Protein AF-A0A0M3JYU6-F1 (afdb_monomer_lite)

Secondary structure (DSSP, 8-state):
--GGGPPPHHHHHHHHHHHHHHHHHHHHTS-TT-HHHHHHHHHHHHHHHHHHHHHHHHHHHHHHHTT----HHHHHHHHHHHHHHHHHHHHHHHHHHHHHHHHH-HHHHHHHS-HHHHHHHHHHHHHHHHHHHHHHHHHHHTT-S-TTTTTHHHHHHHHHHHHHHHHHHHHHS--

pLDDT: mean 80.44, std 12.24, range [30.19, 94.94]

Foldseek 3Di:
DDPPPQDDPVVLVVLLVVLVVLVCCLPPPDDPLDLVSVLSCQQSVLVNQLSVLSVVVVVQVVVVVVVDDDPPSVLSNQLSVQLNLLSVLLSVLVVVLLVVCCVQPVVVSCVQVHSVNSVVVSVVSNVLSNVLSVVLSVVVVVPPPDPPVSCVSSVCSSVVSNVVSVVCCVPVRVD

Organism: Anisakis simplex (NCBI:txid6269)

Sequence (175 aa):
MNAENVIPASLLIPMLLSGSYVLYLSFFKISINDIINLYTINVFVPMQLFTLSLIGSEIELYLGFYGIKSIIHRHFTSFFGAVSSISFRVLSDALLLSIYVAYKHPLSYARYFSARRWKWYFATLHVIAILCGVCHVIVMNTGGAISWIEPLPSFFVTFTVTAIITALVSTRFVA

Structure (mmCIF, N/CA/C/O backbone):
data_AF-A0A0M3JYU6-F1
#
_entry.id   AF-A0A0M3JYU6-F1
#
loop_
_atom_site.group_PDB
_atom_site.id
_atom_site.type_symbol
_atom_site.label_atom_id
_atom_site.label_alt_id
_atom_site.label_comp_id
_atom_site.label_asym_id
_atom_site.label_entity_id
_atom_site.label_seq_id
_atom_site.pdbx_PDB_ins_code
_atom_site.Cartn_x
_atom_site.Cartn_y
_atom_site.Cartn_z
_atom_site.occupancy
_atom_site.B_iso_or_equiv
_atom_site.auth_seq_id
_atom_site.auth_comp_id
_atom_site.auth_asym_id
_atom_site.auth_atom_id
_atom_site.pdbx_PDB_model_num
ATOM 1 N N . MET A 1 1 ? 4.584 2.374 -28.655 1.00 43.38 1 MET A N 1
ATOM 2 C CA . MET A 1 1 ? 4.389 2.424 -27.191 1.00 43.38 1 MET A CA 1
ATOM 3 C C . MET A 1 1 ? 3.661 3.734 -26.939 1.00 43.38 1 MET A C 1
ATOM 5 O O . MET A 1 1 ? 4.262 4.775 -27.157 1.00 43.38 1 MET A O 1
ATOM 9 N N . ASN A 1 2 ? 2.346 3.699 -26.703 1.00 30.19 2 ASN A N 1
ATOM 10 C CA . ASN A 1 2 ? 1.542 4.924 -26.612 1.00 30.19 2 ASN A CA 1
ATOM 11 C C . ASN A 1 2 ? 1.929 5.685 -25.340 1.00 30.19 2 ASN A C 1
ATOM 13 O O . ASN A 1 2 ? 1.906 5.117 -24.251 1.00 30.19 2 ASN A O 1
ATOM 17 N N . ALA A 1 3 ? 2.297 6.954 -25.500 1.00 40.97 3 ALA A N 1
ATOM 18 C CA . ALA A 1 3 ? 2.818 7.841 -24.461 1.00 40.97 3 ALA A CA 1
ATOM 19 C C . ALA A 1 3 ? 1.757 8.324 -23.443 1.00 40.97 3 ALA A C 1
ATOM 21 O O . ALA A 1 3 ? 2.017 9.239 -22.672 1.00 40.97 3 ALA A O 1
ATOM 22 N N . GLU A 1 4 ? 0.557 7.739 -23.435 1.00 39.59 4 GLU A N 1
ATOM 23 C CA . GLU A 1 4 ? -0.617 8.323 -22.767 1.00 39.59 4 GLU A CA 1
ATOM 24 C C . GLU A 1 4 ? -0.812 7.905 -21.300 1.00 39.59 4 GLU A C 1
ATOM 26 O O . GLU A 1 4 ? -1.644 8.491 -20.621 1.00 39.59 4 GLU A O 1
ATOM 31 N N . ASN A 1 5 ? -0.032 6.954 -20.771 1.00 49.88 5 ASN A N 1
ATOM 32 C CA . ASN A 1 5 ? -0.212 6.445 -19.399 1.00 49.88 5 ASN A CA 1
ATOM 33 C C . ASN A 1 5 ? 1.019 6.623 -18.497 1.00 49.88 5 ASN A C 1
ATOM 35 O O . ASN A 1 5 ? 1.200 5.876 -17.535 1.00 49.88 5 ASN A O 1
ATOM 39 N N . VAL A 1 6 ? 1.885 7.587 -18.806 1.00 57.41 6 VAL A N 1
ATOM 40 C CA . VAL A 1 6 ? 3.048 7.895 -17.969 1.00 57.41 6 VAL A CA 1
ATOM 41 C C . VAL A 1 6 ? 2.665 8.995 -16.985 1.00 57.41 6 VAL A C 1
ATOM 43 O O . VAL A 1 6 ? 2.312 10.101 -17.390 1.00 57.41 6 VAL A O 1
ATOM 46 N N . ILE A 1 7 ? 2.712 8.694 -15.683 1.00 64.00 7 ILE A N 1
ATOM 47 C CA . ILE A 1 7 ? 2.581 9.720 -14.642 1.00 64.00 7 ILE A CA 1
ATOM 48 C C . ILE A 1 7 ? 3.716 10.723 -14.873 1.00 64.00 7 ILE A C 1
ATOM 50 O O . ILE A 1 7 ? 4.879 10.319 -14.827 1.00 64.00 7 ILE A O 1
ATOM 54 N N . PRO A 1 8 ? 3.425 12.010 -15.125 1.00 70.31 8 PRO A N 1
ATOM 55 C CA . PRO A 1 8 ? 4.467 12.963 -15.466 1.00 70.31 8 PRO A CA 1
ATOM 56 C C . PRO A 1 8 ? 5.482 13.064 -14.325 1.00 70.31 8 PRO A C 1
ATOM 58 O O . PRO A 1 8 ? 5.111 13.143 -13.152 1.00 70.31 8 PRO A O 1
ATOM 61 N N . ALA A 1 9 ? 6.773 13.097 -14.668 1.00 70.25 9 ALA A N 1
ATOM 62 C CA . ALA A 1 9 ? 7.869 13.167 -13.697 1.00 70.25 9 ALA A CA 1
ATOM 63 C C . ALA A 1 9 ? 7.734 14.349 -12.714 1.00 70.25 9 ALA A C 1
ATOM 65 O O . ALA A 1 9 ? 8.171 14.267 -11.565 1.00 70.25 9 ALA A O 1
ATOM 66 N N . SER A 1 10 ? 7.052 15.420 -13.137 1.00 78.94 10 SER A N 1
ATOM 67 C CA . SER A 1 10 ? 6.700 16.571 -12.300 1.00 78.94 10 SER A CA 1
ATOM 68 C C . SER A 1 10 ? 5.795 16.226 -11.110 1.00 78.94 10 SER A C 1
ATOM 70 O O . SER A 1 10 ? 5.811 16.958 -10.125 1.00 78.94 10 SER A O 1
ATOM 72 N N . LEU A 1 11 ? 5.042 15.122 -11.161 1.00 83.81 11 LEU A N 1
ATOM 73 C CA . LEU A 1 11 ? 4.221 14.613 -10.056 1.00 83.81 11 LEU A CA 1
ATOM 74 C C . LEU A 1 11 ? 4.967 13.600 -9.178 1.00 83.81 11 LEU A C 1
ATOM 76 O O . LEU A 1 11 ? 4.701 13.527 -7.979 1.00 83.81 11 LEU A O 1
ATOM 80 N N . LEU A 1 12 ? 5.939 12.865 -9.730 1.00 84.88 12 LEU A N 1
ATOM 81 C CA . LEU A 1 12 ? 6.687 11.842 -8.988 1.00 84.88 12 LEU A CA 1
ATOM 82 C C . LEU A 1 12 ? 7.550 12.443 -7.870 1.00 84.88 12 LEU A C 1
ATOM 84 O O . LEU A 1 12 ? 7.605 11.893 -6.771 1.00 84.88 12 LEU A O 1
ATOM 88 N N . ILE A 1 13 ? 8.188 13.594 -8.114 1.00 87.25 13 ILE A N 1
ATOM 89 C CA . ILE A 1 13 ? 9.042 14.261 -7.116 1.00 87.25 13 ILE A CA 1
ATOM 90 C C . ILE A 1 13 ? 8.216 14.766 -5.913 1.00 87.25 13 ILE A C 1
ATOM 92 O O . ILE A 1 13 ? 8.563 14.424 -4.780 1.00 87.25 13 ILE A O 1
ATOM 96 N N . PRO A 1 14 ? 7.103 15.510 -6.093 1.00 89.38 14 PRO A N 1
ATOM 97 C CA . PRO A 1 14 ? 6.215 15.866 -4.984 1.00 89.38 14 PRO A CA 1
ATOM 98 C C . PRO A 1 14 ? 5.651 14.656 -4.228 1.00 89.38 14 PRO A C 1
ATOM 100 O O . PRO A 1 14 ? 5.567 14.693 -2.998 1.00 89.38 14 PRO A O 1
ATOM 103 N N . MET A 1 15 ? 5.294 13.570 -4.925 1.00 88.25 15 MET A N 1
ATOM 104 C CA . MET A 1 15 ? 4.843 12.326 -4.285 1.00 88.25 15 MET A CA 1
ATOM 105 C C . MET A 1 15 ? 5.945 11.708 -3.417 1.00 88.25 15 MET A C 1
ATOM 107 O O . MET A 1 15 ? 5.696 11.343 -2.267 1.00 88.25 15 MET A O 1
ATOM 111 N N . LEU A 1 16 ? 7.182 11.665 -3.921 1.00 91.69 16 LEU A N 1
ATOM 112 C CA . LEU A 1 16 ? 8.331 11.169 -3.168 1.00 91.69 16 LEU A CA 1
ATOM 113 C C . LEU A 1 16 ? 8.609 12.033 -1.930 1.00 91.69 16 LEU A C 1
ATOM 115 O O . LEU A 1 16 ? 8.809 11.496 -0.843 1.00 91.69 16 LEU A O 1
ATOM 119 N N . LEU A 1 17 ? 8.592 13.359 -2.055 1.00 93.06 17 LEU A N 1
ATOM 120 C CA . LEU A 1 17 ? 8.854 14.261 -0.929 1.00 93.06 17 LEU A CA 1
ATOM 121 C C . LEU A 1 17 ? 7.759 14.172 0.139 1.00 93.06 17 LEU A C 1
ATOM 123 O O . LEU A 1 17 ? 8.062 13.989 1.318 1.00 93.06 17 LEU A O 1
ATOM 127 N N . SER A 1 18 ? 6.491 14.242 -0.270 1.00 93.50 18 SER A N 1
ATOM 128 C CA . SER A 1 18 ? 5.352 14.172 0.652 1.00 93.50 18 SER A CA 1
ATOM 129 C C . SER A 1 18 ? 5.283 12.827 1.373 1.00 93.50 18 SER A C 1
ATOM 131 O O . SER A 1 18 ? 5.195 12.796 2.600 1.00 93.50 18 SER A O 1
ATOM 133 N N . GLY A 1 19 ? 5.418 11.709 0.654 1.00 92.06 19 GLY A N 1
ATOM 134 C CA . GLY A 1 19 ? 5.429 10.389 1.279 1.00 92.06 19 GLY A CA 1
ATOM 135 C C . GLY A 1 19 ? 6.626 10.188 2.215 1.00 92.06 19 GLY A C 1
ATOM 136 O O . GLY A 1 19 ? 6.482 9.573 3.267 1.00 92.06 19 GLY A O 1
ATOM 137 N N . SER A 1 20 ? 7.799 10.744 1.887 1.00 94.31 20 SER A N 1
ATOM 138 C CA . SER A 1 20 ? 8.993 10.644 2.739 1.00 94.31 20 SER A CA 1
ATOM 139 C C . SER A 1 20 ? 8.826 11.453 4.017 1.00 94.31 20 SER A C 1
ATOM 141 O O . SER A 1 20 ? 9.219 11.000 5.089 1.00 94.31 20 SER A O 1
ATOM 143 N N . TYR A 1 21 ? 8.188 12.620 3.923 1.00 94.69 21 TYR A N 1
ATOM 144 C CA . TYR A 1 21 ? 7.845 13.428 5.085 1.00 94.69 21 TYR A CA 1
ATOM 145 C C . TYR A 1 21 ? 6.848 12.713 6.008 1.00 94.69 21 TYR A C 1
ATOM 147 O O . TYR A 1 21 ? 7.063 12.667 7.218 1.00 94.69 21 TYR A O 1
ATOM 155 N N . VAL A 1 22 ? 5.808 12.082 5.451 1.00 94.50 22 VAL A N 1
ATOM 156 C CA . VAL A 1 22 ? 4.855 11.271 6.232 1.00 94.50 22 VAL A CA 1
ATOM 157 C C . VAL A 1 22 ? 5.570 10.118 6.936 1.00 94.50 22 VAL A C 1
ATOM 159 O O . VAL A 1 22 ? 5.411 9.950 8.143 1.00 94.50 22 VAL A O 1
ATOM 162 N N . LEU A 1 23 ? 6.416 9.367 6.225 1.00 94.44 23 LEU A N 1
ATOM 163 C CA . LEU A 1 23 ? 7.194 8.279 6.826 1.00 94.44 23 LEU A CA 1
ATOM 164 C C . LEU A 1 23 ? 8.155 8.783 7.907 1.00 94.44 23 LEU A C 1
ATOM 166 O O . LEU A 1 23 ? 8.283 8.144 8.950 1.00 94.44 23 LEU A O 1
ATOM 170 N N . TYR A 1 24 ? 8.787 9.941 7.707 1.00 94.94 24 TYR A N 1
ATOM 171 C CA . TYR A 1 24 ? 9.621 10.575 8.726 1.00 94.94 24 TYR A CA 1
ATOM 172 C C . TYR A 1 24 ? 8.823 10.860 10.007 1.00 94.94 24 TYR A C 1
ATOM 174 O O . TYR A 1 24 ? 9.250 10.480 11.099 1.00 94.94 24 TYR A O 1
ATOM 182 N N . LEU A 1 25 ? 7.639 11.469 9.895 1.00 93.94 25 LEU A N 1
ATOM 183 C CA . LEU A 1 25 ? 6.776 11.701 11.056 1.00 93.94 25 LEU A CA 1
ATOM 184 C C . LEU A 1 25 ? 6.379 10.379 11.726 1.00 93.94 25 LEU A C 1
ATOM 186 O O . LEU A 1 25 ? 6.486 10.243 12.945 1.00 93.94 25 LEU A O 1
ATOM 190 N N . SER A 1 26 ? 5.990 9.386 10.933 1.00 92.50 26 SER A N 1
ATOM 191 C CA . SER A 1 26 ? 5.558 8.083 11.429 1.00 92.50 26 SER A CA 1
ATOM 192 C C . SER A 1 26 ? 6.644 7.307 12.174 1.00 92.50 26 SER A C 1
ATOM 194 O O . SER A 1 26 ? 6.362 6.717 13.216 1.00 92.50 26 SER A O 1
ATOM 196 N N . PHE A 1 27 ? 7.884 7.307 11.683 1.00 91.06 27 PHE A N 1
ATOM 197 C CA . PHE A 1 27 ? 8.977 6.568 12.321 1.00 91.06 27 PHE A CA 1
ATOM 198 C C . PHE A 1 27 ? 9.622 7.318 13.490 1.00 91.06 27 PHE A C 1
ATOM 200 O O . PHE A 1 27 ? 10.054 6.676 14.446 1.00 91.06 27 PHE A O 1
ATOM 207 N N . PHE A 1 28 ? 9.705 8.651 13.428 1.00 91.25 28 PHE A N 1
ATOM 208 C CA . PHE A 1 28 ? 10.503 9.432 14.384 1.00 91.25 28 PHE A CA 1
ATOM 209 C C . PHE A 1 28 ? 9.687 10.281 15.359 1.00 91.25 28 PHE A C 1
ATOM 211 O O . PHE A 1 28 ? 10.218 10.682 16.394 1.00 91.25 28 PHE A O 1
ATOM 218 N N . LYS A 1 29 ? 8.429 10.608 15.043 1.00 90.69 29 LYS A N 1
ATOM 219 C CA . LYS A 1 29 ? 7.603 11.507 15.869 1.00 90.69 29 LYS A CA 1
ATOM 220 C C . LYS A 1 29 ? 6.419 10.813 16.527 1.00 90.69 29 LYS A C 1
ATOM 222 O O . LYS A 1 29 ? 5.993 11.255 17.589 1.00 90.69 29 LYS A O 1
ATOM 227 N N . ILE A 1 30 ? 5.899 9.745 15.929 1.00 89.44 30 ILE A N 1
ATOM 228 C CA . ILE A 1 30 ? 4.704 9.048 16.410 1.00 89.44 30 ILE A CA 1
ATOM 229 C C . ILE A 1 30 ? 5.095 7.689 17.001 1.00 89.44 30 ILE A C 1
ATOM 231 O O . ILE A 1 30 ? 6.015 7.022 16.533 1.00 89.44 30 ILE A O 1
ATOM 235 N N . SER A 1 31 ? 4.387 7.258 18.047 1.00 87.69 31 SER A N 1
ATOM 236 C CA . SER A 1 31 ? 4.598 5.938 18.645 1.00 87.69 31 SER A CA 1
ATOM 237 C C . SER A 1 31 ? 4.338 4.825 17.626 1.00 87.69 31 SER A C 1
ATOM 239 O O . SER A 1 31 ? 3.265 4.748 17.030 1.00 87.69 31 SER A O 1
ATOM 241 N N . ILE A 1 32 ? 5.292 3.908 17.464 1.00 81.75 32 ILE A N 1
ATOM 242 C CA . ILE A 1 32 ? 5.164 2.723 16.592 1.00 81.75 32 ILE A CA 1
ATOM 243 C C . ILE A 1 32 ? 4.067 1.760 17.082 1.00 81.75 32 ILE A C 1
ATOM 245 O O . ILE A 1 32 ? 3.611 0.897 16.339 1.00 81.75 32 ILE A O 1
ATOM 249 N N . ASN A 1 33 ? 3.618 1.888 18.332 1.00 81.62 33 ASN A N 1
ATOM 250 C CA . ASN A 1 33 ? 2.533 1.059 18.857 1.00 81.62 33 ASN A CA 1
ATOM 251 C C . ASN A 1 33 ? 1.134 1.621 18.563 1.00 81.62 33 ASN A C 1
ATOM 253 O O . ASN A 1 33 ? 0.153 0.933 18.845 1.00 81.62 33 ASN A O 1
ATOM 257 N N . ASP A 1 34 ? 1.032 2.829 18.003 1.00 85.88 34 ASP A N 1
ATOM 258 C CA . ASP A 1 34 ? -0.243 3.387 17.557 1.00 85.88 34 ASP A CA 1
ATOM 259 C C . ASP A 1 34 ? -0.715 2.683 16.272 1.00 85.88 34 ASP A C 1
ATOM 261 O O . ASP A 1 34 ? 0.037 2.536 15.306 1.00 85.88 34 ASP A O 1
ATOM 265 N N . ILE A 1 35 ? -1.972 2.236 16.261 1.00 83.94 35 ILE A N 1
ATOM 266 C CA . ILE A 1 35 ? -2.592 1.516 15.142 1.00 83.94 35 ILE A CA 1
ATOM 267 C C . ILE A 1 35 ? -2.662 2.409 13.902 1.00 83.94 35 ILE A C 1
ATOM 269 O O . ILE A 1 35 ? -2.389 1.930 12.802 1.00 83.94 35 ILE A O 1
ATOM 273 N N . ILE A 1 36 ? -2.974 3.699 14.066 1.00 86.88 36 ILE A N 1
ATOM 274 C CA . ILE A 1 36 ? -3.046 4.652 12.946 1.00 86.88 36 ILE A CA 1
ATOM 275 C C . ILE A 1 36 ? -1.647 4.850 12.358 1.00 86.88 36 ILE A C 1
ATOM 277 O O . ILE A 1 36 ? -1.470 4.884 11.139 1.00 86.88 36 ILE A O 1
ATOM 281 N N . ASN A 1 37 ? -0.625 4.913 13.210 1.00 90.12 37 ASN A N 1
ATOM 282 C CA . ASN A 1 37 ? 0.749 5.032 12.748 1.00 90.12 37 ASN A CA 1
ATOM 283 C C . ASN A 1 37 ? 1.220 3.772 12.008 1.00 90.12 37 ASN A C 1
ATOM 285 O O . ASN A 1 37 ? 1.773 3.864 10.914 1.00 90.12 37 ASN A O 1
ATOM 289 N N . LEU A 1 38 ? 0.931 2.587 12.555 1.00 88.06 38 LEU A N 1
ATOM 290 C CA . LEU A 1 38 ? 1.206 1.318 11.879 1.00 88.06 38 LEU A CA 1
ATOM 291 C C . LEU A 1 38 ? 0.491 1.248 10.530 1.00 88.06 38 LEU A C 1
ATOM 293 O O . LEU A 1 38 ? 1.116 0.899 9.534 1.00 88.06 38 LEU A O 1
ATOM 297 N N . TYR A 1 39 ? -0.785 1.620 10.466 1.00 89.75 39 TYR A N 1
ATOM 298 C CA . TYR A 1 39 ? -1.525 1.712 9.211 1.00 89.75 39 TYR A CA 1
ATOM 299 C C . TYR A 1 39 ? -0.808 2.618 8.202 1.00 89.75 39 TYR A C 1
ATOM 301 O O . TYR A 1 39 ? -0.560 2.215 7.067 1.00 89.75 39 TYR A O 1
ATOM 309 N N . THR A 1 40 ? -0.413 3.812 8.646 1.00 91.44 40 THR A N 1
ATOM 310 C CA . THR A 1 40 ? 0.243 4.824 7.811 1.00 91.44 40 THR A CA 1
ATOM 311 C C . THR A 1 40 ? 1.548 4.288 7.230 1.00 91.44 40 THR A C 1
ATOM 313 O O . THR A 1 40 ? 1.742 4.324 6.018 1.00 91.44 40 THR A O 1
ATOM 316 N N . ILE A 1 41 ? 2.408 3.687 8.055 1.00 91.75 41 ILE A N 1
ATOM 317 C CA . ILE A 1 41 ? 3.665 3.074 7.600 1.00 91.75 41 ILE A CA 1
ATOM 318 C C . ILE A 1 41 ? 3.392 1.983 6.558 1.00 91.75 41 ILE A C 1
ATOM 320 O O . ILE A 1 41 ? 4.026 1.956 5.505 1.00 91.75 41 ILE A O 1
ATOM 324 N N . ASN A 1 42 ? 2.425 1.101 6.821 1.00 90.31 42 ASN A N 1
ATOM 325 C CA . ASN A 1 42 ? 2.138 -0.043 5.953 1.00 90.31 42 ASN A CA 1
ATOM 326 C C . ASN A 1 42 ? 1.473 0.337 4.617 1.00 90.31 42 ASN A C 1
ATOM 328 O O . ASN A 1 42 ? 1.516 -0.463 3.687 1.00 90.31 42 ASN A O 1
ATOM 332 N N . VAL A 1 43 ? 0.914 1.544 4.494 1.00 91.38 43 VAL A N 1
ATOM 333 C CA . VAL A 1 43 ? 0.425 2.099 3.219 1.00 91.38 43 VAL A CA 1
ATOM 334 C C . VAL A 1 43 ? 1.523 2.884 2.498 1.00 91.38 43 VAL A C 1
ATOM 336 O O . VAL A 1 43 ? 1.767 2.671 1.309 1.00 91.38 43 VAL A O 1
ATOM 339 N N . PHE A 1 44 ? 2.213 3.777 3.210 1.00 92.31 44 PHE A N 1
ATOM 340 C CA . PHE A 1 44 ? 3.162 4.707 2.600 1.00 92.31 44 PHE A CA 1
ATOM 341 C C . PHE A 1 44 ? 4.498 4.057 2.227 1.00 92.31 44 PHE A C 1
ATOM 343 O O . PHE A 1 44 ? 5.119 4.498 1.262 1.00 92.31 44 PHE A O 1
ATOM 350 N N . VAL A 1 45 ? 4.942 2.996 2.915 1.00 92.50 45 VAL A N 1
ATOM 351 C CA . VAL A 1 45 ? 6.178 2.283 2.538 1.00 92.50 45 VAL A CA 1
ATOM 352 C C . VAL A 1 45 ? 6.041 1.609 1.163 1.00 92.50 45 VAL A C 1
ATOM 354 O O . VAL A 1 45 ? 6.850 1.923 0.287 1.00 92.50 45 VAL A O 1
ATOM 357 N N . PRO A 1 46 ? 5.028 0.755 0.898 1.00 91.62 46 PRO A N 1
ATOM 358 C CA . PRO A 1 46 ? 4.822 0.197 -0.440 1.00 91.62 46 PRO A CA 1
ATOM 359 C C . PRO A 1 46 ? 4.603 1.265 -1.511 1.00 91.62 46 PRO A C 1
ATOM 361 O O . PRO A 1 46 ? 5.127 1.137 -2.615 1.00 91.62 46 PRO A O 1
ATOM 364 N N . MET A 1 47 ? 3.868 2.333 -1.178 1.00 91.81 47 MET A N 1
ATOM 365 C CA . MET A 1 47 ? 3.666 3.459 -2.090 1.00 91.81 47 MET A CA 1
ATOM 366 C C . MET A 1 47 ? 4.998 4.111 -2.475 1.00 91.81 47 MET A C 1
ATOM 368 O O . MET A 1 47 ? 5.204 4.407 -3.645 1.00 91.81 47 MET A O 1
ATOM 372 N N . GLN A 1 48 ? 5.932 4.279 -1.534 1.00 93.31 48 GLN A N 1
ATOM 373 C CA . GLN A 1 48 ? 7.230 4.873 -1.851 1.00 93.31 48 GLN A CA 1
ATOM 374 C C . GLN A 1 48 ? 8.156 3.978 -2.646 1.00 93.31 48 GLN A C 1
ATOM 376 O O . GLN A 1 48 ? 8.848 4.465 -3.539 1.00 93.31 48 GLN A O 1
ATOM 381 N N . LEU A 1 49 ? 8.145 2.675 -2.379 1.00 92.75 49 LEU A N 1
ATOM 382 C CA . LEU A 1 49 ? 8.864 1.724 -3.223 1.00 92.75 49 LEU A CA 1
ATOM 383 C C . LEU A 1 49 ? 8.318 1.748 -4.656 1.00 92.75 49 LEU A C 1
ATOM 385 O O . LEU A 1 49 ? 9.092 1.731 -5.612 1.00 92.75 49 LEU A O 1
ATOM 389 N N . PHE A 1 50 ? 6.998 1.887 -4.809 1.00 91.94 50 PHE A N 1
ATOM 390 C CA . PHE A 1 50 ? 6.380 2.070 -6.115 1.00 91.94 50 PHE A CA 1
ATOM 391 C C . PHE A 1 50 ? 6.797 3.394 -6.777 1.00 91.94 50 PHE A C 1
ATOM 393 O O . PHE A 1 50 ? 7.255 3.367 -7.919 1.00 91.94 50 PHE A O 1
ATOM 400 N N . THR A 1 51 ? 6.762 4.529 -6.072 1.00 90.62 51 THR A N 1
ATOM 401 C CA . THR A 1 51 ? 7.234 5.824 -6.603 1.00 90.62 51 THR A CA 1
ATOM 402 C C . THR A 1 51 ? 8.692 5.760 -7.061 1.00 90.62 51 THR A C 1
ATOM 404 O O . THR A 1 51 ? 9.016 6.214 -8.156 1.00 90.62 51 THR A O 1
ATOM 407 N N . LEU A 1 52 ? 9.578 5.151 -6.265 1.00 90.88 52 LEU A N 1
ATOM 408 C CA . LEU A 1 52 ? 10.985 4.965 -6.635 1.00 90.88 52 LEU A CA 1
ATOM 409 C C . LEU A 1 52 ? 11.134 4.090 -7.884 1.00 90.88 52 LEU A C 1
ATOM 411 O O . LEU A 1 52 ? 11.939 4.405 -8.757 1.00 90.88 52 LEU A O 1
ATOM 415 N N . SER A 1 53 ? 10.329 3.031 -8.009 1.00 89.06 53 SER A N 1
ATOM 416 C CA . SER A 1 53 ? 10.331 2.185 -9.207 1.00 89.06 53 SER A CA 1
ATOM 417 C C . SER A 1 53 ? 9.839 2.920 -10.460 1.00 89.06 53 SER A C 1
ATOM 419 O O . SER A 1 53 ? 10.363 2.681 -11.545 1.00 89.06 53 SER A O 1
ATOM 421 N N . LEU A 1 54 ? 8.882 3.847 -10.323 1.00 87.00 54 LEU A N 1
ATOM 422 C CA . LEU A 1 54 ? 8.420 4.705 -11.419 1.00 87.00 54 LEU A CA 1
ATOM 423 C C . LEU A 1 54 ? 9.513 5.687 -11.850 1.00 87.00 54 LEU A C 1
ATOM 425 O O . LEU A 1 54 ? 9.779 5.809 -13.040 1.00 87.00 54 LEU A O 1
ATOM 429 N N . ILE A 1 55 ? 10.203 6.322 -10.898 1.00 87.25 55 ILE A N 1
ATOM 430 C CA . ILE A 1 55 ? 11.349 7.199 -11.193 1.00 87.25 55 ILE A CA 1
ATOM 431 C C . ILE A 1 55 ? 12.445 6.421 -11.929 1.00 87.25 55 ILE A C 1
ATOM 433 O O . ILE A 1 55 ? 12.978 6.900 -12.927 1.00 87.25 55 ILE A O 1
ATOM 437 N N . GLY A 1 56 ? 12.762 5.207 -11.473 1.00 85.50 56 GLY A N 1
ATOM 438 C CA . GLY A 1 56 ? 13.727 4.350 -12.157 1.00 85.50 56 GLY A CA 1
ATOM 439 C C . GLY A 1 56 ? 13.293 3.987 -13.584 1.00 85.50 56 GLY A C 1
ATOM 440 O O . GLY A 1 56 ? 14.122 3.999 -14.490 1.00 85.50 56 GLY A O 1
ATOM 441 N N . SER A 1 57 ? 11.996 3.742 -13.808 1.00 83.06 57 SER A N 1
ATOM 442 C CA . SER A 1 57 ? 11.442 3.505 -15.148 1.00 83.06 57 SER A CA 1
ATOM 443 C C . SER A 1 57 ? 11.578 4.730 -16.063 1.00 83.06 57 SER A C 1
ATOM 445 O O . SER A 1 57 ? 11.904 4.570 -17.236 1.00 83.06 57 SER A O 1
ATOM 447 N N . GLU A 1 58 ? 11.373 5.947 -15.551 1.00 81.69 58 GLU A N 1
ATOM 448 C CA . GLU A 1 58 ? 11.589 7.186 -16.319 1.00 81.69 58 GLU A CA 1
ATOM 449 C C . GLU A 1 58 ? 13.063 7.372 -16.701 1.00 81.69 58 GLU A C 1
ATOM 451 O O . GLU A 1 58 ? 13.381 7.728 -17.836 1.00 81.69 58 GLU A O 1
ATOM 456 N N . ILE A 1 59 ? 13.980 7.084 -15.772 1.00 83.38 59 ILE A N 1
ATOM 457 C CA . ILE A 1 59 ? 15.425 7.126 -16.036 1.00 83.38 59 ILE A CA 1
ATOM 458 C C . ILE A 1 59 ? 15.798 6.099 -17.109 1.00 83.38 59 ILE A C 1
ATOM 460 O O . ILE A 1 59 ? 16.568 6.409 -18.013 1.00 83.38 59 ILE A O 1
ATOM 464 N N . GLU A 1 60 ? 15.247 4.887 -17.046 1.00 80.69 60 GLU A N 1
ATOM 465 C CA . GLU A 1 60 ? 15.493 3.840 -18.041 1.00 80.69 60 GLU A CA 1
ATOM 466 C C . GLU A 1 60 ? 14.962 4.231 -19.426 1.00 80.69 60 GLU A C 1
ATOM 468 O O . GLU A 1 60 ? 15.659 4.031 -20.419 1.00 80.69 60 GLU A O 1
ATOM 473 N N . LEU A 1 61 ? 13.782 4.856 -19.504 1.00 80.00 61 LEU A N 1
ATOM 474 C CA . LEU A 1 61 ? 13.260 5.421 -20.753 1.00 80.00 61 LEU A CA 1
ATOM 475 C C . LEU A 1 61 ? 14.191 6.503 -21.306 1.00 80.00 61 LEU A C 1
ATOM 477 O O . LEU A 1 61 ? 14.525 6.469 -22.492 1.00 80.00 61 LEU A O 1
ATOM 481 N N . TYR A 1 62 ? 14.659 7.417 -20.450 1.00 81.31 62 TYR A N 1
ATOM 482 C CA . TYR A 1 62 ? 15.624 8.451 -20.824 1.00 81.31 62 TYR A CA 1
ATOM 483 C C . TYR A 1 62 ? 16.922 7.843 -21.372 1.00 81.31 62 TYR A C 1
ATOM 485 O O . TYR A 1 62 ? 17.363 8.200 -22.461 1.00 81.31 62 TYR A O 1
ATOM 493 N N . LEU A 1 63 ? 17.507 6.871 -20.668 1.00 82.75 63 LEU A N 1
ATOM 494 C CA . LEU A 1 63 ? 18.718 6.157 -21.089 1.00 82.75 63 LEU A CA 1
ATOM 495 C C . LEU A 1 63 ? 18.500 5.315 -22.357 1.00 82.75 63 LEU A C 1
ATOM 497 O O . LEU A 1 63 ? 19.417 5.167 -23.169 1.00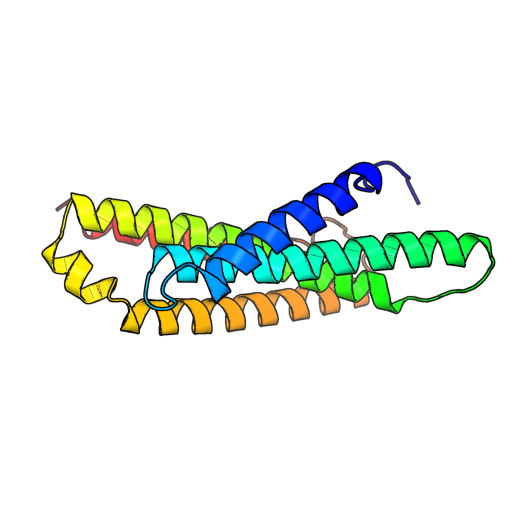 82.75 63 LEU A O 1
ATOM 501 N N . GLY A 1 64 ? 17.279 4.821 -22.569 1.00 80.81 64 GLY A N 1
ATOM 502 C CA . GLY A 1 64 ? 16.862 4.118 -23.776 1.00 80.81 64 GLY A CA 1
ATOM 503 C C . GLY A 1 64 ? 16.974 4.977 -25.036 1.00 80.81 64 GLY A C 1
ATOM 504 O O . GLY A 1 64 ? 17.387 4.460 -26.076 1.00 80.81 64 GLY A O 1
ATOM 505 N N . PHE A 1 65 ? 16.721 6.290 -24.946 1.00 80.25 65 PHE A N 1
ATOM 506 C CA . PHE A 1 65 ? 16.983 7.226 -26.053 1.00 80.25 65 PHE A CA 1
ATOM 507 C C . PHE A 1 65 ? 18.470 7.306 -26.426 1.00 80.25 65 PHE A C 1
ATOM 509 O O . PHE A 1 65 ? 18.797 7.579 -27.578 1.00 80.25 65 PHE A O 1
ATOM 516 N N . TYR A 1 66 ? 19.365 7.006 -25.483 1.00 83.62 66 TYR A N 1
ATOM 517 C CA . TYR A 1 66 ? 20.813 6.935 -25.696 1.00 83.62 66 TYR A CA 1
ATOM 518 C C . TYR A 1 66 ? 21.312 5.512 -26.006 1.00 83.62 66 TYR A C 1
ATOM 520 O O . TYR A 1 66 ? 22.517 5.275 -26.052 1.00 83.62 66 TYR A O 1
ATOM 528 N N . GLY A 1 67 ? 20.407 4.552 -26.236 1.00 79.62 67 GLY A N 1
ATOM 529 C CA . GLY A 1 67 ? 20.746 3.182 -26.633 1.00 79.62 67 GLY A CA 1
ATOM 530 C C . GLY A 1 67 ? 21.096 2.232 -25.483 1.00 79.62 67 GLY A C 1
ATOM 531 O O . GLY A 1 67 ? 21.441 1.077 -25.737 1.00 79.62 67 GLY A O 1
ATOM 532 N N . ILE A 1 68 ? 20.974 2.665 -24.226 1.00 77.75 68 ILE A N 1
ATOM 533 C CA . ILE A 1 68 ? 21.192 1.811 -23.052 1.00 77.75 68 ILE A CA 1
ATOM 534 C C . ILE A 1 68 ? 19.876 1.089 -22.742 1.00 77.75 68 ILE A C 1
ATOM 536 O O . ILE A 1 68 ? 18.924 1.691 -22.254 1.00 77.75 68 ILE A O 1
ATOM 540 N N . LYS A 1 69 ? 19.802 -0.212 -23.049 1.00 63.84 69 LYS A N 1
ATOM 541 C CA . LYS A 1 69 ? 18.608 -1.034 -22.795 1.00 63.84 69 LYS A CA 1
ATOM 542 C C . LYS A 1 69 ? 18.700 -1.738 -21.444 1.00 63.84 69 LYS A C 1
ATOM 544 O O . LYS A 1 69 ? 19.638 -2.494 -21.208 1.00 63.84 69 LYS A O 1
ATOM 549 N N . SER A 1 70 ? 17.675 -1.580 -20.614 1.00 63.88 70 SER A N 1
ATOM 550 C CA . SER A 1 70 ? 17.407 -2.451 -19.470 1.00 63.88 70 SER A CA 1
ATOM 551 C C . SER A 1 70 ? 15.919 -2.841 -19.472 1.00 63.88 70 SER A C 1
ATOM 553 O O . SER A 1 70 ? 15.077 -2.124 -20.003 1.00 63.88 70 SER A O 1
ATOM 555 N N . ILE A 1 71 ? 15.624 -4.057 -19.002 1.00 64.56 71 ILE A N 1
ATOM 556 C CA . ILE A 1 71 ? 14.275 -4.671 -18.949 1.00 64.56 71 ILE A CA 1
ATOM 557 C C . ILE A 1 71 ? 13.810 -4.815 -17.488 1.00 64.56 71 ILE A C 1
ATOM 559 O O . ILE A 1 71 ? 12.656 -5.119 -17.190 1.00 64.56 71 ILE A O 1
ATOM 563 N N . ILE A 1 72 ? 14.727 -4.588 -16.550 1.00 65.56 72 ILE A N 1
ATOM 564 C CA . ILE A 1 72 ? 14.575 -4.957 -15.149 1.00 65.56 72 ILE A CA 1
ATOM 565 C C . ILE A 1 72 ? 13.523 -4.074 -14.460 1.00 65.56 72 ILE A C 1
ATOM 567 O O . ILE A 1 72 ? 12.749 -4.578 -13.643 1.00 65.56 72 ILE A O 1
ATOM 571 N N . HIS A 1 73 ? 13.422 -2.788 -14.816 1.00 72.12 73 HIS A N 1
ATOM 572 C CA . HIS A 1 73 ? 12.539 -1.861 -14.102 1.00 72.12 73 HIS A CA 1
ATOM 573 C C . HIS A 1 73 ? 11.056 -2.124 -14.338 1.00 72.12 73 HIS A C 1
ATOM 575 O O . HIS A 1 73 ? 10.279 -2.015 -13.393 1.00 72.12 73 HIS A O 1
ATOM 581 N N . ARG A 1 74 ? 10.651 -2.577 -15.531 1.00 74.50 74 ARG A N 1
ATOM 582 C CA . ARG A 1 74 ? 9.236 -2.878 -15.810 1.00 74.50 74 ARG A CA 1
ATOM 583 C C . ARG A 1 74 ? 8.661 -3.926 -14.846 1.00 74.50 74 ARG A C 1
ATOM 585 O O . ARG A 1 74 ? 7.520 -3.793 -14.402 1.00 74.50 74 ARG A O 1
ATOM 592 N N . HIS A 1 75 ? 9.451 -4.938 -14.481 1.00 80.38 75 HIS A N 1
ATOM 593 C CA . HIS A 1 75 ? 9.039 -5.947 -13.499 1.00 80.38 75 HIS A CA 1
ATOM 594 C C . HIS A 1 75 ? 8.932 -5.370 -12.088 1.00 80.38 75 HIS A C 1
ATOM 596 O O . HIS A 1 75 ? 7.973 -5.677 -11.384 1.00 80.38 75 HIS A O 1
ATOM 602 N N . PHE A 1 76 ? 9.867 -4.503 -11.690 1.00 83.12 76 PHE A N 1
ATOM 603 C CA . PHE A 1 76 ? 9.820 -3.839 -10.387 1.00 83.12 76 PHE A CA 1
ATOM 604 C C . PHE A 1 76 ? 8.622 -2.900 -10.260 1.00 83.12 76 PHE A C 1
ATOM 606 O O . PHE A 1 76 ? 7.910 -2.962 -9.259 1.00 83.12 76 PHE A O 1
ATOM 613 N N . THR A 1 77 ? 8.352 -2.086 -11.280 1.00 84.00 77 THR A N 1
ATOM 614 C CA . THR A 1 77 ? 7.190 -1.193 -11.309 1.00 84.00 77 THR A CA 1
ATOM 615 C C . THR A 1 77 ? 5.889 -1.980 -11.211 1.00 84.00 77 THR A C 1
ATOM 617 O O . THR A 1 77 ? 5.023 -1.648 -10.404 1.00 84.00 77 THR A O 1
ATOM 620 N N . SER A 1 78 ? 5.769 -3.070 -11.973 1.00 81.94 78 SER A N 1
ATOM 621 C CA . SER A 1 78 ? 4.599 -3.950 -11.924 1.00 81.94 78 SER A CA 1
ATOM 622 C C . SER A 1 78 ? 4.426 -4.611 -10.549 1.00 81.94 78 SER A C 1
ATOM 624 O O . SER A 1 78 ? 3.337 -4.572 -9.974 1.00 81.94 78 SER A O 1
ATOM 626 N N . PHE A 1 79 ? 5.509 -5.149 -9.982 1.00 87.69 79 PHE A N 1
ATOM 627 C CA . PHE A 1 79 ? 5.512 -5.782 -8.665 1.00 87.69 79 PHE A CA 1
ATOM 628 C C . PHE A 1 79 ? 5.089 -4.812 -7.555 1.00 87.69 79 PHE A C 1
ATOM 630 O O . PHE A 1 79 ? 4.135 -5.082 -6.822 1.00 87.69 79 PHE A O 1
ATOM 637 N N . PHE A 1 80 ? 5.767 -3.667 -7.436 1.00 90.25 80 PHE A N 1
ATOM 638 C CA . PHE A 1 80 ? 5.474 -2.695 -6.383 1.00 90.25 80 PHE A CA 1
ATOM 639 C C . PHE A 1 80 ? 4.115 -2.023 -6.575 1.00 90.25 80 PHE A C 1
ATOM 641 O O . PHE A 1 80 ? 3.443 -1.740 -5.583 1.00 90.25 80 PHE A O 1
ATOM 648 N N . GLY A 1 81 ? 3.663 -1.844 -7.821 1.00 87.12 81 GLY A N 1
ATOM 649 C CA . GLY A 1 81 ? 2.315 -1.366 -8.120 1.00 87.12 81 GLY A CA 1
ATOM 650 C C . GLY A 1 81 ? 1.239 -2.311 -7.582 1.00 87.12 81 GLY A C 1
ATOM 651 O O . GLY A 1 81 ? 0.318 -1.875 -6.888 1.00 87.12 81 GLY A O 1
ATOM 652 N N . ALA A 1 82 ? 1.390 -3.619 -7.812 1.00 85.25 82 ALA A N 1
ATOM 653 C CA . ALA A 1 82 ? 0.472 -4.628 -7.283 1.00 85.25 82 ALA A CA 1
ATOM 654 C C . ALA A 1 82 ? 0.481 -4.670 -5.744 1.00 85.25 82 ALA A C 1
ATOM 656 O O . ALA A 1 82 ? -0.582 -4.646 -5.119 1.00 85.25 82 ALA A O 1
ATOM 657 N N . VAL A 1 83 ? 1.668 -4.672 -5.125 1.00 90.00 83 VAL A N 1
ATOM 658 C CA . VAL A 1 83 ? 1.813 -4.685 -3.658 1.00 90.00 83 VAL A CA 1
ATOM 659 C C . VAL A 1 83 ? 1.185 -3.437 -3.034 1.00 90.00 83 VAL A C 1
ATOM 661 O O . VAL A 1 83 ? 0.442 -3.554 -2.058 1.00 90.00 83 VAL A O 1
ATOM 664 N N . SER A 1 84 ? 1.438 -2.255 -3.605 1.00 90.44 84 SER A N 1
ATOM 665 C CA . SER A 1 84 ? 0.884 -0.984 -3.127 1.00 90.44 84 SER A CA 1
ATOM 666 C C . SER A 1 84 ? -0.640 -0.955 -3.244 1.00 90.44 84 SER A C 1
ATOM 668 O O . SER A 1 84 ? -1.317 -0.635 -2.268 1.00 90.44 84 SER A O 1
ATOM 670 N N . SER A 1 85 ? -1.187 -1.374 -4.389 1.00 87.19 85 SER A N 1
ATOM 671 C CA . SER A 1 85 ? -2.633 -1.403 -4.637 1.00 87.19 85 SER A CA 1
ATOM 672 C C . SER A 1 85 ? -3.379 -2.318 -3.660 1.00 87.19 85 SER A C 1
ATOM 674 O O . SER A 1 85 ? -4.351 -1.896 -3.027 1.00 87.19 85 SER A O 1
ATOM 676 N N . ILE A 1 86 ? -2.898 -3.554 -3.480 1.00 87.25 86 ILE A N 1
ATOM 677 C CA . ILE A 1 86 ? -3.511 -4.526 -2.563 1.00 87.25 86 ILE A CA 1
ATOM 678 C C . ILE A 1 86 ? -3.415 -4.029 -1.123 1.00 87.25 86 ILE A C 1
ATOM 680 O O . ILE A 1 86 ? -4.415 -4.051 -0.401 1.00 87.25 86 ILE A O 1
ATOM 684 N N . SER A 1 87 ? -2.232 -3.550 -0.723 1.00 88.81 87 SER A N 1
ATOM 685 C CA . SER A 1 87 ? -2.004 -3.039 0.628 1.00 88.81 87 SER A CA 1
ATOM 686 C C . SER A 1 87 ? -2.942 -1.882 0.937 1.00 88.81 87 SER A C 1
ATOM 688 O O . SER A 1 87 ? -3.633 -1.923 1.948 1.00 88.81 87 SER A O 1
ATOM 690 N N . PHE A 1 88 ? -3.035 -0.891 0.046 1.00 88.25 88 PHE A N 1
ATOM 691 C CA . PHE A 1 88 ? -3.918 0.257 0.229 1.00 88.25 88 PHE A CA 1
ATOM 692 C C . PHE A 1 88 ? -5.382 -0.163 0.374 1.00 88.25 88 PHE A C 1
ATOM 694 O O . PHE A 1 88 ? -6.055 0.264 1.312 1.00 88.25 88 PHE A O 1
ATOM 701 N N . ARG A 1 89 ? -5.877 -1.019 -0.526 1.00 85.31 89 ARG A N 1
ATOM 702 C CA . ARG A 1 89 ? -7.300 -1.369 -0.586 1.00 85.31 89 ARG A CA 1
ATOM 703 C C . ARG A 1 89 ? -7.744 -2.205 0.610 1.00 85.31 89 ARG A C 1
ATOM 705 O O . ARG A 1 89 ? -8.688 -1.834 1.298 1.00 85.31 89 ARG A O 1
ATOM 712 N N . VAL A 1 90 ? -7.023 -3.284 0.91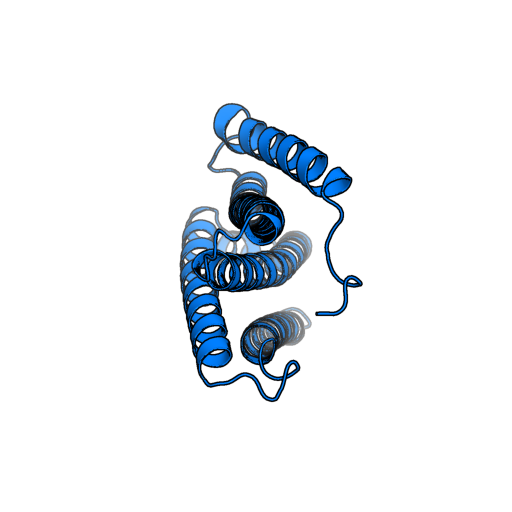1 1.00 84.50 90 VAL A N 1
ATOM 713 C CA . VAL A 1 90 ? -7.377 -4.161 2.035 1.00 84.50 90 VAL A CA 1
ATOM 714 C C . VAL A 1 90 ? -7.188 -3.454 3.373 1.00 84.50 90 VAL A C 1
ATOM 716 O O . VAL A 1 90 ? -8.010 -3.628 4.273 1.00 84.50 90 VAL A O 1
ATOM 719 N N . LEU A 1 91 ? -6.131 -2.647 3.523 1.00 87.38 91 LEU A N 1
ATOM 720 C CA . LEU A 1 91 ? -5.955 -1.879 4.749 1.00 87.38 91 LEU A CA 1
ATOM 721 C C . LEU A 1 91 ? -7.081 -0.866 4.916 1.00 87.38 91 LEU A C 1
ATOM 723 O O . LEU A 1 91 ? -7.639 -0.803 6.009 1.00 87.38 91 LEU A O 1
ATOM 727 N N . SER A 1 92 ? -7.453 -0.129 3.867 1.00 87.00 92 SER A N 1
ATOM 728 C CA . SER A 1 92 ? -8.554 0.843 3.933 1.00 87.00 92 SER A CA 1
ATOM 729 C C . SER A 1 92 ? -9.854 0.190 4.405 1.00 87.00 92 SER A C 1
ATOM 731 O O . SER A 1 92 ? -10.488 0.688 5.337 1.00 87.00 92 SER A O 1
ATOM 733 N N . ASP A 1 93 ? -10.200 -0.974 3.850 1.00 84.62 93 ASP A N 1
ATOM 734 C CA . ASP A 1 93 ? -11.381 -1.738 4.265 1.00 84.62 93 ASP A CA 1
ATOM 735 C C . ASP A 1 93 ? -11.271 -2.219 5.721 1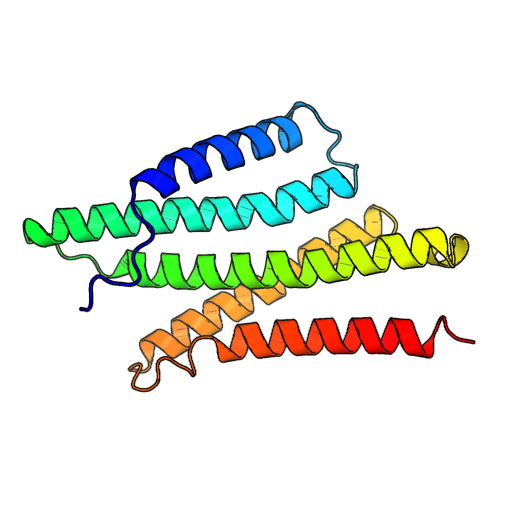.00 84.62 93 ASP A C 1
ATOM 737 O O . ASP A 1 93 ? -12.220 -2.096 6.500 1.00 84.62 93 ASP A O 1
ATOM 741 N N . ALA A 1 94 ? -10.103 -2.729 6.125 1.00 84.56 94 ALA A N 1
ATOM 742 C CA . ALA A 1 94 ? -9.858 -3.182 7.493 1.00 84.56 94 ALA A CA 1
ATOM 743 C C . ALA A 1 94 ? -9.913 -2.030 8.510 1.00 84.56 94 ALA A C 1
ATOM 745 O O . ALA A 1 94 ? -10.410 -2.212 9.624 1.00 84.56 94 ALA A O 1
ATOM 746 N N . LEU A 1 95 ? -9.429 -0.842 8.142 1.00 87.31 95 LEU A N 1
ATOM 747 C CA . LEU A 1 95 ? -9.484 0.355 8.975 1.00 87.31 95 LEU A CA 1
ATOM 748 C C . LEU A 1 95 ? -10.930 0.823 9.145 1.00 87.31 95 LEU A C 1
ATOM 750 O O . LEU A 1 95 ? -11.367 1.017 10.279 1.00 87.31 95 LEU A O 1
ATOM 754 N N . LEU A 1 96 ? -11.692 0.927 8.053 1.00 86.12 96 LEU A N 1
ATOM 755 C CA . LEU A 1 96 ? -13.116 1.277 8.096 1.00 86.12 96 LEU A CA 1
ATOM 756 C C . LEU A 1 96 ? -13.913 0.289 8.952 1.00 86.12 96 LEU A C 1
ATOM 758 O O . LEU A 1 96 ? -14.685 0.700 9.821 1.00 86.12 96 LEU A O 1
ATOM 762 N N . LEU A 1 97 ? -13.663 -1.011 8.774 1.00 84.62 97 LEU A N 1
ATOM 763 C CA . LEU A 1 97 ? -14.234 -2.061 9.612 1.00 84.62 97 LEU A CA 1
ATOM 764 C C . LEU A 1 97 ? -13.902 -1.839 11.089 1.00 84.62 97 LEU A C 1
ATOM 766 O O . LEU A 1 97 ? -14.776 -1.940 11.949 1.00 84.62 97 LEU A O 1
ATOM 770 N N . SER A 1 98 ? -12.639 -1.544 11.392 1.00 86.44 98 SER A N 1
ATOM 771 C CA . SER A 1 98 ? -12.193 -1.356 12.768 1.00 86.44 98 SER A CA 1
ATOM 772 C C . SER A 1 98 ? -12.868 -0.160 13.439 1.00 86.44 98 SER A C 1
ATOM 774 O O . SER A 1 98 ? -13.295 -0.283 14.585 1.00 86.44 98 SER A O 1
ATOM 776 N N . ILE A 1 99 ? -13.057 0.948 12.713 1.00 87.62 99 ILE A N 1
ATOM 777 C CA . ILE A 1 99 ? -13.759 2.147 13.193 1.00 87.62 99 ILE A CA 1
ATOM 778 C C . ILE A 1 99 ? -15.233 1.822 13.454 1.00 87.62 99 ILE A C 1
ATOM 780 O O . ILE A 1 99 ? -15.763 2.149 14.517 1.00 87.62 99 ILE A O 1
ATOM 784 N N . TYR A 1 100 ? -15.886 1.123 12.524 1.00 86.00 100 TYR A N 1
ATOM 785 C CA . TYR A 1 100 ? -17.276 0.700 12.686 1.00 86.00 100 TYR A CA 1
ATOM 786 C C . TYR A 1 100 ? -17.466 -0.197 13.919 1.00 86.00 100 TYR A C 1
ATOM 788 O O . TYR A 1 100 ? -18.353 0.045 14.740 1.00 86.00 100 TYR A O 1
ATOM 796 N N . VAL A 1 101 ? -16.612 -1.213 14.089 1.00 85.56 101 VAL A N 1
ATOM 797 C CA . VAL A 1 101 ? -16.689 -2.134 15.234 1.00 85.56 101 VAL A CA 1
ATOM 798 C C . VAL A 1 101 ? -16.343 -1.420 16.542 1.00 85.56 101 VAL A C 1
ATOM 800 O O . VAL A 1 101 ? -16.974 -1.710 17.556 1.00 85.56 101 VAL A O 1
ATOM 803 N N . ALA A 1 102 ? -15.403 -0.470 16.536 1.00 87.25 102 ALA A N 1
ATOM 804 C CA . ALA A 1 102 ? -15.091 0.349 17.709 1.00 87.25 102 ALA A CA 1
ATOM 805 C C . ALA A 1 102 ? -16.313 1.135 18.196 1.00 87.25 102 ALA A C 1
ATOM 807 O O . ALA A 1 102 ? -16.574 1.168 19.397 1.00 87.25 102 ALA A O 1
ATOM 808 N N . TYR A 1 103 ? -17.072 1.721 17.265 1.00 86.94 103 TYR A N 1
ATOM 809 C CA . TYR A 1 103 ? -18.251 2.520 17.587 1.00 86.94 103 TYR A CA 1
ATOM 810 C C . TYR A 1 103 ? -19.440 1.661 18.034 1.00 86.94 103 TYR A C 1
ATOM 812 O O . TYR A 1 103 ? -20.067 1.948 19.050 1.00 86.94 103 TYR A O 1
ATOM 820 N N . LYS A 1 104 ? -19.751 0.589 17.295 1.00 84.3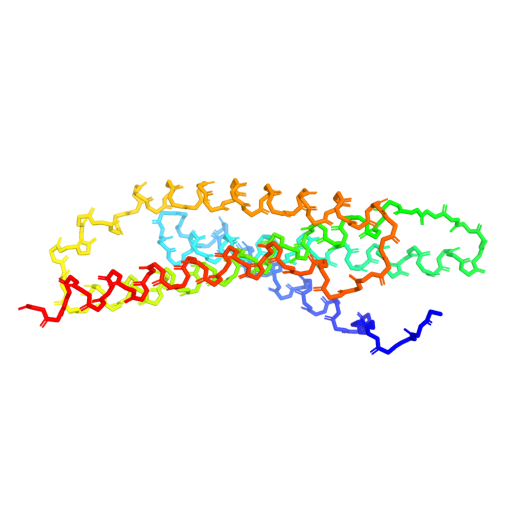8 104 LYS A N 1
ATOM 821 C CA . LYS A 1 104 ? -20.971 -0.202 17.523 1.00 84.38 104 LYS A CA 1
ATOM 822 C C . LYS A 1 104 ? -20.796 -1.326 18.554 1.00 84.38 104 LYS A C 1
ATOM 824 O O . LYS A 1 104 ? -21.745 -1.669 19.252 1.00 84.38 104 LYS A O 1
ATOM 829 N N . HIS A 1 105 ? -19.597 -1.909 18.666 1.00 85.00 105 HIS A N 1
ATOM 830 C CA . HIS A 1 105 ? -19.327 -3.092 19.499 1.00 85.00 105 HIS A CA 1
ATOM 831 C C . HIS A 1 105 ? -17.947 -3.026 20.195 1.00 85.00 105 HIS A C 1
ATOM 833 O O . HIS A 1 105 ? -17.045 -3.813 19.878 1.00 85.00 105 HIS A O 1
ATOM 839 N N . PRO A 1 106 ? -17.767 -2.152 21.203 1.00 85.56 106 PRO A N 1
ATOM 840 C CA . PRO A 1 106 ? -16.461 -1.874 21.817 1.00 85.56 106 PRO A CA 1
ATOM 841 C C . PRO A 1 106 ? -15.808 -3.093 22.494 1.00 85.56 106 PRO A C 1
ATOM 843 O O . PRO A 1 106 ? -14.587 -3.255 22.447 1.00 85.56 106 PRO A O 1
ATOM 846 N N . LEU A 1 107 ? -16.600 -4.007 23.069 1.00 85.69 107 LEU A N 1
ATOM 847 C CA . LEU A 1 107 ? -16.083 -5.251 23.664 1.00 85.69 107 LEU A CA 1
ATOM 848 C C . LEU A 1 107 ? -15.481 -6.187 22.604 1.00 85.69 107 LEU A C 1
ATOM 850 O O . LEU A 1 107 ? -14.411 -6.770 22.802 1.00 85.69 107 LEU A O 1
ATOM 854 N N . SER A 1 108 ? -16.146 -6.304 21.452 1.00 84.06 108 SER A N 1
ATOM 855 C CA . SER A 1 108 ? -15.633 -7.053 20.303 1.00 84.06 108 SER A CA 1
ATOM 856 C C . SER A 1 108 ? -14.401 -6.368 19.719 1.00 84.06 108 SER A C 1
ATOM 858 O O . SER A 1 108 ? -13.432 -7.049 19.383 1.00 84.06 108 SER A O 1
ATOM 860 N N . TYR A 1 109 ? -14.389 -5.033 19.665 1.00 85.44 109 TYR A N 1
ATOM 861 C CA . TYR A 1 109 ? -13.231 -4.267 19.216 1.00 85.44 109 TYR A CA 1
ATOM 862 C C . TYR A 1 109 ? -11.979 -4.583 20.042 1.00 85.44 109 TYR A C 1
ATOM 864 O O . TYR A 1 109 ? -10.963 -5.000 19.484 1.00 85.44 109 TYR A O 1
ATOM 872 N N . ALA A 1 110 ? -12.073 -4.503 21.373 1.00 83.06 110 ALA A N 1
ATOM 873 C CA . ALA A 1 110 ? -10.957 -4.808 22.272 1.00 83.06 110 ALA A CA 1
ATOM 874 C C . ALA A 1 110 ? -10.424 -6.240 22.085 1.00 83.06 110 ALA A C 1
ATOM 876 O O . ALA A 1 110 ? -9.218 -6.487 22.172 1.00 83.06 110 ALA A O 1
ATOM 877 N N . ARG A 1 111 ? -11.317 -7.189 21.775 1.00 84.19 111 ARG A N 1
ATOM 878 C CA . ARG A 1 111 ? -10.943 -8.578 21.508 1.00 84.19 111 ARG A CA 1
ATOM 879 C C . ARG A 1 111 ? -10.242 -8.727 20.158 1.00 84.19 111 ARG A C 1
ATOM 881 O O . ARG A 1 111 ? -9.179 -9.337 20.124 1.00 84.19 111 ARG A O 1
ATOM 888 N N . TYR A 1 112 ? -10.805 -8.216 19.062 1.00 82.50 112 TYR A N 1
ATOM 889 C CA . TYR A 1 112 ? -10.359 -8.534 17.694 1.00 82.50 112 TYR A CA 1
ATOM 890 C C . TYR A 1 112 ? -9.373 -7.538 17.072 1.00 82.50 112 TYR A C 1
ATOM 892 O O . TYR A 1 112 ? -8.578 -7.956 16.229 1.00 82.50 112 TYR A O 1
ATOM 900 N N . PHE A 1 113 ? -9.360 -6.283 17.520 1.00 83.62 113 PHE A N 1
ATOM 901 C CA . PHE A 1 113 ? -8.573 -5.181 16.949 1.00 83.62 113 PHE A CA 1
ATOM 902 C C . PHE A 1 113 ? -7.517 -4.635 17.923 1.00 83.62 113 PHE A C 1
ATOM 904 O O . PHE A 1 113 ? -7.142 -3.467 17.874 1.00 83.62 113 P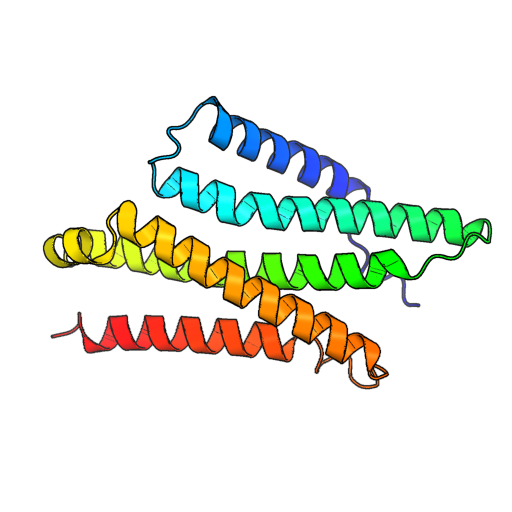HE A O 1
ATOM 911 N N . SER A 1 114 ? -6.998 -5.482 18.817 1.00 82.25 114 SER A N 1
ATOM 912 C CA . SER A 1 114 ? -5.877 -5.098 19.680 1.00 82.25 114 SER A CA 1
ATOM 913 C C . SER A 1 114 ? -4.590 -4.882 18.874 1.00 82.25 114 SER A C 1
ATOM 915 O O . SER A 1 114 ? -4.349 -5.557 17.870 1.00 82.25 114 SER A O 1
ATOM 917 N N . ALA A 1 115 ? -3.713 -3.987 19.342 1.00 78.62 115 ALA A N 1
ATOM 918 C CA . ALA A 1 115 ? -2.448 -3.663 18.669 1.00 78.62 115 ALA A CA 1
ATOM 919 C C . ALA A 1 115 ? -1.585 -4.907 18.366 1.00 78.62 115 ALA A C 1
ATOM 921 O O . ALA A 1 115 ? -0.928 -4.987 17.330 1.00 78.62 115 ALA A O 1
ATOM 922 N N . ARG A 1 116 ? -1.627 -5.926 19.238 1.00 84.12 116 ARG A N 1
ATOM 923 C CA . ARG A 1 116 ? -0.925 -7.201 19.016 1.00 84.12 116 ARG A CA 1
ATOM 924 C C . ARG A 1 116 ? -1.475 -7.967 17.811 1.00 84.12 116 ARG A C 1
ATOM 926 O O . ARG A 1 116 ? -0.690 -8.550 17.073 1.00 84.12 116 ARG A O 1
ATOM 933 N N . ARG A 1 117 ? -2.797 -7.974 17.608 1.00 85.44 117 ARG A N 1
ATOM 934 C CA . ARG A 1 117 ? -3.442 -8.646 16.467 1.00 85.44 117 ARG A CA 1
ATOM 935 C C . ARG A 1 117 ? -3.233 -7.879 15.171 1.00 85.44 117 ARG A C 1
ATOM 937 O O . ARG A 1 117 ? -2.952 -8.503 14.158 1.00 85.44 117 ARG A O 1
ATOM 944 N N . TRP A 1 118 ? -3.248 -6.549 15.228 1.00 84.31 118 TRP A N 1
ATOM 945 C CA . TRP A 1 118 ? -2.920 -5.709 14.077 1.00 84.31 118 TRP A CA 1
ATOM 946 C C . TRP A 1 118 ? -1.551 -6.030 13.481 1.00 84.31 118 TRP A C 1
ATOM 948 O O . TRP A 1 118 ? -1.451 -6.178 12.270 1.00 84.31 118 TRP A O 1
ATOM 958 N N . LYS A 1 119 ? -0.517 -6.243 14.308 1.00 85.62 119 LYS A N 1
ATOM 959 C CA . LYS A 1 119 ? 0.811 -6.668 13.822 1.00 85.62 119 LYS A CA 1
ATOM 960 C C . LYS A 1 119 ? 0.744 -7.960 12.994 1.00 85.62 119 LYS A C 1
ATOM 962 O O . LYS A 1 119 ? 1.371 -8.041 11.942 1.00 85.62 119 LYS A O 1
ATOM 967 N N . TRP A 1 120 ? -0.058 -8.936 13.424 1.00 87.06 120 TRP A N 1
ATOM 968 C CA . TRP A 1 120 ? -0.286 -10.173 12.671 1.00 87.06 120 TRP A CA 1
ATOM 969 C C . TRP A 1 120 ? -1.097 -9.952 11.392 1.00 87.06 120 TRP A C 1
ATOM 971 O O . TRP A 1 120 ? -0.768 -10.537 10.361 1.00 87.06 120 TRP A O 1
ATOM 981 N N . TYR A 1 121 ? -2.120 -9.094 11.430 1.00 86.75 121 TYR A N 1
ATOM 982 C CA . TYR A 1 121 ? -2.899 -8.740 10.240 1.00 86.75 121 TYR A CA 1
ATOM 983 C C . TYR A 1 121 ? -2.022 -8.056 9.186 1.00 86.75 121 TYR A C 1
ATOM 985 O O . TYR A 1 121 ? -2.061 -8.457 8.027 1.00 86.75 121 TYR A O 1
ATOM 993 N N . PHE A 1 122 ? -1.162 -7.113 9.589 1.00 87.19 122 PHE A N 1
ATOM 994 C CA . PHE A 1 122 ? -0.194 -6.471 8.695 1.00 87.19 122 PHE A CA 1
ATOM 995 C C . PHE A 1 122 ? 0.796 -7.476 8.099 1.00 87.19 122 PHE A C 1
ATOM 997 O O . PHE A 1 122 ? 1.016 -7.470 6.892 1.00 87.19 122 PHE A O 1
ATOM 1004 N N . ALA A 1 123 ? 1.363 -8.371 8.914 1.00 87.44 123 ALA A N 1
ATOM 1005 C CA . ALA A 1 123 ? 2.287 -9.390 8.417 1.00 87.44 123 ALA A CA 1
ATOM 1006 C C . ALA A 1 123 ? 1.619 -10.314 7.383 1.00 87.44 123 ALA A C 1
ATOM 1008 O O . ALA A 1 123 ? 2.173 -10.554 6.314 1.00 87.44 123 ALA A O 1
ATOM 1009 N N . THR A 1 124 ? 0.403 -10.782 7.676 1.00 87.81 124 THR A N 1
ATOM 1010 C CA . THR A 1 124 ? -0.359 -11.668 6.780 1.00 87.81 124 THR A CA 1
ATOM 1011 C C . THR A 1 124 ? -0.707 -10.965 5.471 1.00 87.81 124 THR A C 1
ATOM 1013 O O . THR A 1 124 ? -0.529 -11.531 4.394 1.00 87.81 124 THR A O 1
ATOM 1016 N N . LEU A 1 125 ? -1.155 -9.710 5.557 1.00 87.88 125 LEU A N 1
ATOM 1017 C CA . LEU A 1 125 ? -1.435 -8.872 4.399 1.00 87.88 125 LEU A CA 1
ATOM 1018 C C . LEU A 1 125 ? -0.207 -8.733 3.497 1.00 87.88 125 LEU A C 1
ATOM 1020 O O . LEU A 1 125 ? -0.324 -8.947 2.295 1.00 87.88 125 LEU A O 1
ATOM 1024 N N . HIS A 1 126 ? 0.956 -8.391 4.056 1.00 87.38 126 HIS A N 1
ATOM 1025 C CA . HIS A 1 126 ? 2.175 -8.211 3.263 1.00 87.38 126 HIS A CA 1
ATOM 1026 C C . HIS A 1 126 ? 2.593 -9.488 2.553 1.00 87.38 126 HIS A C 1
ATOM 1028 O O . HIS A 1 126 ? 2.949 -9.438 1.380 1.00 87.38 126 HIS A O 1
ATOM 1034 N N . VAL A 1 127 ? 2.486 -10.640 3.220 1.00 90.00 127 VAL A N 1
ATOM 1035 C CA . VAL A 1 127 ? 2.743 -11.939 2.584 1.00 90.00 127 VAL A CA 1
ATOM 1036 C C . VAL A 1 127 ? 1.806 -12.150 1.392 1.00 90.00 127 VAL A C 1
ATOM 1038 O O . VAL A 1 127 ? 2.272 -12.479 0.303 1.00 90.00 127 VAL A O 1
ATOM 1041 N N . ILE A 1 128 ? 0.503 -11.901 1.557 1.00 87.06 128 ILE A N 1
ATOM 1042 C CA . ILE A 1 128 ? -0.480 -12.025 0.468 1.00 87.06 128 ILE A CA 1
ATOM 1043 C C . ILE A 1 128 ? -0.172 -11.040 -0.667 1.00 87.06 128 ILE A C 1
ATOM 1045 O O . ILE A 1 128 ? -0.178 -11.430 -1.834 1.00 87.06 128 ILE A O 1
ATOM 1049 N N . ALA A 1 129 ? 0.123 -9.781 -0.343 1.00 87.50 129 ALA A N 1
ATOM 1050 C CA . ALA A 1 129 ? 0.420 -8.740 -1.320 1.00 87.50 129 ALA A CA 1
ATOM 1051 C C . ALA A 1 129 ? 1.678 -9.075 -2.135 1.00 87.50 129 ALA A C 1
ATOM 1053 O O . ALA A 1 129 ? 1.659 -8.949 -3.359 1.00 87.50 129 ALA A O 1
ATOM 1054 N N . ILE A 1 130 ? 2.737 -9.569 -1.484 1.00 89.44 130 ILE A N 1
ATOM 1055 C CA . ILE A 1 130 ? 3.970 -10.020 -2.143 1.00 89.44 130 ILE A CA 1
ATOM 1056 C C . ILE A 1 130 ? 3.686 -11.209 -3.061 1.00 89.44 130 ILE A C 1
ATOM 1058 O O . ILE A 1 130 ? 4.092 -11.177 -4.220 1.00 89.44 130 ILE A O 1
ATOM 1062 N N . LEU A 1 131 ? 2.962 -12.231 -2.591 1.00 88.31 131 LEU A N 1
ATOM 1063 C CA . LEU A 1 131 ? 2.604 -13.392 -3.416 1.00 88.31 131 LEU A CA 1
ATOM 1064 C C . LEU A 1 131 ? 1.806 -12.978 -4.658 1.00 88.31 131 LEU A C 1
ATOM 1066 O O . LEU A 1 131 ? 2.087 -13.451 -5.759 1.00 88.31 131 LEU A O 1
ATOM 1070 N N . CYS A 1 132 ? 0.862 -12.048 -4.505 1.00 84.50 132 CYS A N 1
ATOM 1071 C CA . CYS A 1 132 ? 0.106 -11.497 -5.627 1.00 84.50 132 CYS A CA 1
ATOM 1072 C C . CYS A 1 132 ? 0.990 -10.691 -6.581 1.00 84.50 132 CYS A C 1
ATOM 1074 O O . CYS A 1 132 ? 0.846 -10.828 -7.793 1.00 84.50 132 CYS A O 1
ATOM 1076 N N . GLY A 1 133 ? 1.921 -9.891 -6.055 1.00 84.88 133 GLY A N 1
ATOM 1077 C CA . GLY A 1 133 ? 2.902 -9.164 -6.858 1.00 84.88 133 GLY A CA 1
ATOM 1078 C C . GLY A 1 133 ? 3.787 -10.104 -7.677 1.00 84.88 133 GLY A C 1
ATOM 1079 O O . GLY A 1 133 ? 3.983 -9.877 -8.868 1.00 84.88 133 GLY A O 1
ATOM 1080 N N . VAL A 1 134 ? 4.266 -11.203 -7.081 1.00 87.00 134 VAL A N 1
ATOM 1081 C CA . VAL A 1 134 ? 5.034 -12.237 -7.798 1.00 87.00 134 VAL A CA 1
ATOM 1082 C C . VAL A 1 134 ? 4.184 -12.879 -8.894 1.00 87.00 134 VAL A C 1
ATOM 1084 O O . VAL A 1 134 ? 4.640 -12.986 -10.031 1.00 87.00 134 VAL A O 1
ATOM 1087 N N . CYS A 1 135 ? 2.935 -13.250 -8.592 1.00 83.88 135 CYS A N 1
ATOM 1088 C CA . CYS A 1 135 ? 2.013 -13.791 -9.595 1.00 83.88 135 CYS A CA 1
ATOM 1089 C C . CYS A 1 135 ? 1.803 -12.811 -10.758 1.00 83.88 135 CYS A C 1
ATOM 1091 O O . CYS A 1 135 ? 1.835 -13.224 -11.914 1.00 83.88 135 CYS A O 1
ATOM 1093 N N . HIS A 1 136 ? 1.657 -11.517 -10.466 1.00 80.56 136 HIS A N 1
ATOM 1094 C CA . HIS A 1 136 ? 1.495 -10.472 -11.477 1.00 80.56 136 HIS A CA 1
ATOM 1095 C C . HIS A 1 136 ? 2.709 -10.394 -12.418 1.00 80.56 136 HIS A C 1
ATOM 1097 O O . HIS A 1 136 ? 2.551 -10.337 -13.637 1.00 80.56 136 HIS A O 1
ATOM 1103 N N . VAL A 1 137 ? 3.931 -10.463 -11.877 1.00 83.00 137 VAL A N 1
ATOM 1104 C CA . VAL A 1 137 ? 5.169 -10.481 -12.678 1.00 83.00 137 VAL A CA 1
ATOM 1105 C C . VAL A 1 137 ? 5.271 -11.741 -13.544 1.00 83.00 137 VAL A C 1
ATOM 1107 O O . VAL A 1 137 ? 5.669 -11.651 -14.706 1.00 83.00 137 VAL A O 1
ATOM 1110 N N . ILE A 1 138 ? 4.895 -12.909 -13.010 1.00 82.19 138 ILE A N 1
ATOM 1111 C CA . ILE A 1 138 ? 4.898 -14.177 -13.760 1.00 82.19 138 ILE A CA 1
ATOM 1112 C C . ILE A 1 138 ? 3.933 -14.098 -14.946 1.00 82.19 138 ILE A C 1
ATOM 1114 O O . ILE A 1 138 ? 4.327 -14.416 -16.066 1.00 82.19 138 ILE A O 1
ATOM 1118 N N . VAL A 1 139 ? 2.703 -13.621 -14.725 1.00 78.00 139 VAL A N 1
ATOM 1119 C CA . VAL A 1 139 ? 1.701 -13.447 -15.790 1.00 78.00 139 VAL A CA 1
ATOM 1120 C C . VAL A 1 139 ? 2.237 -12.523 -16.886 1.00 78.00 139 VAL A C 1
ATOM 1122 O O . VAL A 1 139 ? 2.172 -12.879 -18.064 1.00 78.00 139 VAL A O 1
ATOM 1125 N N . MET A 1 140 ? 2.870 -11.404 -16.514 1.00 74.62 140 MET A N 1
ATOM 1126 C CA . MET A 1 140 ? 3.473 -10.466 -17.471 1.00 74.62 140 MET A CA 1
ATOM 1127 C C . MET A 1 140 ? 4.562 -11.122 -18.347 1.00 74.62 140 MET A C 1
ATOM 1129 O O . MET A 1 140 ? 4.689 -10.797 -19.526 1.00 74.62 140 MET A O 1
ATOM 1133 N N . ASN A 1 141 ? 5.325 -12.076 -17.797 1.00 74.06 141 ASN A N 1
ATOM 1134 C CA . ASN A 1 141 ? 6.393 -12.798 -18.504 1.00 74.06 141 ASN A CA 1
ATOM 1135 C C . ASN A 1 141 ? 5.902 -13.894 -19.463 1.00 74.06 141 ASN A C 1
ATOM 1137 O O . ASN A 1 141 ? 6.649 -14.299 -20.350 1.00 74.06 141 ASN A O 1
ATOM 1141 N N . THR A 1 142 ? 4.658 -14.363 -19.335 1.00 72.06 142 THR A N 1
ATOM 1142 C CA . THR A 1 142 ? 4.107 -15.429 -20.201 1.00 72.06 142 THR A CA 1
ATOM 1143 C C . THR A 1 142 ? 3.656 -14.957 -21.591 1.00 72.06 142 THR A C 1
ATOM 1145 O O . THR A 1 142 ? 3.080 -15.733 -22.347 1.00 72.06 142 THR A O 1
ATOM 1148 N N . GLY A 1 143 ? 3.953 -13.710 -21.973 1.00 56.91 143 GLY A N 1
ATOM 1149 C CA . GLY A 1 143 ? 3.718 -13.216 -23.335 1.00 56.91 143 GLY A CA 1
ATOM 1150 C C . GLY A 1 143 ? 2.439 -12.401 -23.532 1.00 56.91 143 GLY A C 1
ATOM 1151 O O . GLY A 1 143 ? 2.037 -12.213 -24.673 1.00 56.91 143 GLY A O 1
ATOM 1152 N N . GLY A 1 144 ? 1.824 -11.895 -22.454 1.00 53.88 144 GLY A N 1
ATOM 1153 C CA . GLY A 1 144 ? 1.080 -10.624 -22.421 1.00 53.88 144 GLY A CA 1
ATOM 1154 C C . GLY A 1 144 ? 0.153 -10.277 -23.595 1.00 53.88 144 GLY A C 1
ATOM 1155 O O . GLY A 1 144 ? 0.052 -9.105 -23.947 1.00 53.88 144 GLY A O 1
ATOM 1156 N N . ALA A 1 145 ? -0.547 -11.239 -24.202 1.00 47.19 145 ALA A N 1
ATOM 1157 C CA . ALA A 1 145 ? -1.507 -10.938 -25.269 1.00 47.19 145 ALA A CA 1
ATOM 1158 C C . ALA A 1 145 ? -2.770 -10.233 -24.737 1.00 47.19 145 ALA A C 1
ATOM 1160 O O . ALA A 1 145 ? -3.619 -9.798 -25.512 1.00 47.19 145 ALA A O 1
ATOM 1161 N N . ILE A 1 146 ? -2.916 -10.132 -23.412 1.00 54.59 146 ILE A N 1
ATOM 1162 C CA . ILE A 1 146 ? -4.153 -9.719 -22.773 1.00 54.59 146 ILE A CA 1
ATOM 1163 C C . ILE A 1 146 ? -3.860 -8.802 -21.574 1.00 54.59 146 ILE A C 1
ATOM 1165 O O . ILE A 1 146 ? -3.780 -9.247 -20.430 1.00 54.59 146 ILE A O 1
ATOM 1169 N N . SER A 1 147 ? -3.737 -7.499 -21.837 1.00 59.72 147 SER A N 1
ATOM 1170 C CA . SER A 1 147 ? -3.492 -6.446 -20.833 1.00 59.72 147 SER A CA 1
ATOM 1171 C C . SER A 1 147 ? -4.531 -6.387 -19.701 1.00 59.72 147 SER A C 1
ATOM 1173 O O . SER A 1 147 ? -4.252 -5.837 -18.640 1.00 59.72 147 SER A O 1
ATOM 1175 N N . TRP A 1 148 ? -5.721 -6.971 -19.891 1.00 62.91 148 TRP A N 1
ATOM 1176 C CA . TRP A 1 148 ? -6.769 -7.040 -18.866 1.00 62.91 148 TRP A CA 1
ATOM 1177 C C . TRP A 1 148 ? -6.638 -8.223 -17.897 1.00 62.91 148 TRP A C 1
ATOM 1179 O O . TRP A 1 148 ? -7.287 -8.208 -16.853 1.00 62.91 148 TRP A O 1
ATOM 1189 N N . ILE A 1 149 ? -5.797 -9.223 -18.191 1.00 64.88 149 ILE A N 1
ATOM 1190 C CA . ILE A 1 149 ? -5.564 -10.364 -17.285 1.00 64.88 149 ILE A CA 1
ATOM 1191 C C . ILE A 1 149 ? -4.545 -10.015 -16.198 1.00 64.88 149 ILE A C 1
ATOM 1193 O O . ILE A 1 149 ? -4.654 -10.514 -15.080 1.00 64.88 149 ILE A O 1
ATOM 1197 N N . GLU A 1 150 ? -3.597 -9.125 -16.497 1.00 64.62 150 GLU A N 1
ATOM 1198 C CA . GLU A 1 150 ? -2.567 -8.671 -15.555 1.00 64.62 150 GLU A CA 1
ATOM 1199 C C . GLU A 1 150 ? -3.145 -8.215 -14.194 1.00 64.62 150 GLU A C 1
ATOM 1201 O O . GLU A 1 150 ? -2.701 -8.744 -13.174 1.00 64.62 150 GLU A O 1
ATOM 1206 N N . PRO A 1 151 ? -4.190 -7.361 -14.119 1.00 68.50 151 PRO A N 1
ATOM 1207 C CA . PRO A 1 151 ? -4.763 -6.933 -12.840 1.00 68.50 151 PRO A CA 1
ATOM 1208 C C . PRO A 1 151 ? -5.702 -7.953 -12.169 1.00 68.50 151 PRO A C 1
ATOM 1210 O O . PRO A 1 151 ? -6.175 -7.691 -11.062 1.00 68.50 151 PRO A O 1
ATOM 1213 N N . LEU A 1 152 ? -6.018 -9.104 -12.780 1.00 74.44 152 LEU A N 1
ATOM 1214 C CA . LEU A 1 152 ? -6.989 -10.048 -12.202 1.00 74.44 152 LEU A CA 1
ATOM 1215 C C . LEU A 1 152 ? -6.582 -10.583 -10.820 1.00 74.44 152 LEU A C 1
ATOM 1217 O O . LEU A 1 152 ? -7.445 -10.602 -9.943 1.00 74.44 152 LEU A O 1
ATOM 1221 N N . PRO A 1 153 ? -5.321 -10.978 -10.553 1.00 72.00 153 PRO A N 1
ATOM 1222 C CA . PRO A 1 153 ? -4.937 -11.478 -9.234 1.00 72.00 153 PRO A CA 1
ATOM 1223 C C . PRO A 1 153 ? -5.156 -10.443 -8.122 1.00 72.00 153 PRO A C 1
ATOM 1225 O O . PRO A 1 153 ? -5.729 -10.765 -7.081 1.00 72.00 153 PRO A O 1
ATOM 1228 N N . SER A 1 154 ? -4.768 -9.183 -8.349 1.00 70.62 154 SER A N 1
ATOM 1229 C CA . SER A 1 154 ? -4.985 -8.105 -7.377 1.00 70.62 154 SER A CA 1
ATOM 1230 C C . SER A 1 154 ? -6.470 -7.763 -7.238 1.00 70.62 154 SER A C 1
ATOM 1232 O O . SER A 1 154 ? -6.949 -7.548 -6.120 1.00 70.62 154 SER A O 1
ATOM 1234 N N . PHE A 1 155 ? -7.230 -7.788 -8.337 1.00 75.94 155 PHE A N 1
ATOM 1235 C CA . PHE A 1 155 ? -8.681 -7.615 -8.315 1.00 75.94 155 PHE A CA 1
ATOM 1236 C C . PHE A 1 155 ? -9.378 -8.711 -7.504 1.00 75.94 155 PHE A C 1
ATOM 1238 O O . PHE A 1 155 ? -10.168 -8.387 -6.624 1.00 75.94 155 PHE A O 1
ATOM 1245 N N . PHE A 1 156 ? -9.065 -9.988 -7.733 1.00 79.38 156 PHE A N 1
ATOM 1246 C CA . PHE A 1 156 ? -9.678 -11.104 -7.010 1.00 79.38 156 PHE A CA 1
ATOM 1247 C C . PHE A 1 156 ? -9.363 -11.063 -5.522 1.00 79.38 156 PHE A C 1
ATOM 1249 O O . PHE A 1 156 ? -10.272 -11.243 -4.714 1.00 79.38 156 PHE A O 1
ATOM 1256 N N . VAL A 1 157 ? -8.110 -10.797 -5.143 1.00 75.69 157 VAL A N 1
ATOM 1257 C CA . VAL A 1 157 ? -7.747 -10.687 -3.724 1.00 75.69 157 VAL A CA 1
ATOM 1258 C C . VAL A 1 157 ? -8.483 -9.531 -3.072 1.00 75.69 157 VAL A C 1
ATOM 1260 O O . VAL A 1 157 ? -9.109 -9.721 -2.033 1.00 75.69 157 VAL A O 1
ATOM 1263 N N . THR A 1 158 ? -8.469 -8.353 -3.692 1.00 74.44 158 THR A N 1
ATOM 1264 C CA . THR A 1 158 ? -9.154 -7.196 -3.113 1.00 74.44 158 THR A CA 1
ATOM 1265 C C . THR A 1 158 ? -10.663 -7.412 -3.048 1.00 74.44 158 THR A C 1
ATOM 1267 O O . THR A 1 158 ? -11.229 -7.264 -1.975 1.00 74.44 158 THR A O 1
ATOM 1270 N N . PHE A 1 159 ? -11.301 -7.877 -4.124 1.00 79.31 159 PHE A N 1
ATOM 1271 C CA . PHE A 1 159 ? -12.732 -8.193 -4.147 1.00 79.31 159 PHE A CA 1
ATOM 1272 C C . PHE A 1 159 ? -13.119 -9.233 -3.094 1.00 79.31 159 PHE A C 1
ATOM 1274 O O . PHE A 1 159 ? -14.077 -9.027 -2.355 1.00 79.31 159 PHE A O 1
ATOM 1281 N N . THR A 1 160 ? -12.372 -10.335 -2.995 1.00 80.44 160 THR A N 1
ATOM 1282 C CA . THR A 1 160 ? -12.670 -11.415 -2.043 1.00 80.44 160 THR A CA 1
ATOM 1283 C C . THR A 1 160 ? -12.530 -10.924 -0.610 1.00 80.44 160 THR A C 1
ATOM 1285 O O . THR A 1 160 ? -13.393 -11.200 0.220 1.00 80.44 160 THR A O 1
ATOM 1288 N N . VAL A 1 161 ? -11.479 -10.158 -0.310 1.00 76.75 161 VAL A N 1
ATOM 1289 C CA . VAL A 1 161 ? -11.270 -9.603 1.029 1.00 76.75 161 VAL A CA 1
ATOM 1290 C C . VAL A 1 161 ? -12.353 -8.585 1.375 1.00 76.75 161 VAL A C 1
ATOM 1292 O O . VAL A 1 161 ? -12.944 -8.697 2.449 1.00 76.75 161 VAL A O 1
ATOM 1295 N N . THR A 1 162 ? -12.683 -7.662 0.467 1.00 75.81 162 THR A N 1
ATOM 1296 C CA . THR A 1 162 ? -13.788 -6.713 0.659 1.00 75.81 162 THR A CA 1
ATOM 1297 C C . THR A 1 162 ? -15.100 -7.467 0.887 1.00 75.81 162 THR A C 1
ATOM 1299 O O . THR A 1 162 ? -15.783 -7.209 1.871 1.00 75.81 162 THR A O 1
ATOM 1302 N N . ALA A 1 163 ? -15.426 -8.462 0.055 1.00 77.62 163 ALA A N 1
ATOM 1303 C CA . ALA A 1 163 ? -16.653 -9.248 0.173 1.00 77.62 163 ALA A CA 1
ATOM 1304 C C . ALA A 1 163 ? -16.736 -10.022 1.498 1.00 77.62 163 ALA A C 1
ATOM 1306 O O . ALA A 1 163 ? -17.777 -9.997 2.154 1.00 77.62 163 ALA A O 1
ATOM 1307 N N . ILE A 1 164 ? -15.644 -10.666 1.928 1.00 80.31 164 ILE A N 1
ATOM 1308 C CA . ILE A 1 164 ? -15.575 -11.361 3.223 1.00 80.31 164 ILE A CA 1
ATOM 1309 C C . ILE A 1 164 ? -15.781 -10.368 4.367 1.00 80.31 164 ILE A C 1
ATOM 1311 O O . ILE A 1 164 ? -16.563 -10.640 5.277 1.00 80.31 164 ILE A O 1
ATOM 1315 N N . ILE A 1 165 ? -15.119 -9.210 4.322 1.00 72.31 165 ILE A N 1
ATOM 1316 C CA . ILE A 1 165 ? -15.275 -8.163 5.335 1.00 72.31 165 ILE A CA 1
ATOM 1317 C C . ILE A 1 165 ? -16.730 -7.682 5.382 1.00 72.31 165 ILE A C 1
ATOM 1319 O O . ILE A 1 165 ? -17.332 -7.669 6.456 1.00 72.31 165 ILE A O 1
ATOM 1323 N N . THR A 1 166 ? -17.334 -7.361 4.238 1.00 72.94 166 THR A N 1
ATOM 1324 C CA . THR A 1 166 ? -18.734 -6.920 4.150 1.00 72.94 166 THR A CA 1
ATOM 1325 C C . THR A 1 166 ? -19.709 -7.992 4.651 1.00 72.94 166 THR A C 1
ATOM 1327 O O . THR A 1 166 ? -20.648 -7.683 5.392 1.00 72.94 166 THR A O 1
ATOM 1330 N N . ALA A 1 167 ? -19.484 -9.264 4.312 1.00 75.38 167 ALA A N 1
ATOM 1331 C CA . ALA A 1 167 ? -20.297 -10.386 4.784 1.00 75.38 167 ALA A CA 1
ATOM 1332 C C . ALA A 1 167 ? -20.176 -10.585 6.305 1.00 75.38 167 ALA A C 1
ATOM 1334 O O . ALA A 1 167 ? -21.175 -10.783 6.997 1.00 75.38 167 ALA A O 1
ATOM 1335 N N . LEU A 1 168 ? -18.967 -10.483 6.860 1.00 69.00 168 LEU A N 1
ATOM 1336 C CA . LEU A 1 168 ? -18.745 -10.571 8.306 1.00 69.00 168 LEU A CA 1
ATOM 1337 C C . LEU A 1 168 ? -19.409 -9.412 9.056 1.00 69.00 168 LEU A C 1
ATOM 1339 O O . LEU A 1 168 ? -19.968 -9.628 10.132 1.00 69.00 168 LEU A O 1
ATOM 1343 N N . VAL A 1 169 ? -19.394 -8.204 8.484 1.00 66.56 169 VAL A N 1
ATOM 1344 C CA . VAL A 1 169 ? -20.075 -7.038 9.064 1.00 66.56 169 VAL A CA 1
ATOM 1345 C C . VAL A 1 169 ? -21.584 -7.228 9.097 1.00 66.56 169 VAL A C 1
ATOM 1347 O O . VAL A 1 169 ? -22.212 -7.007 10.131 1.00 66.56 169 VAL A O 1
ATOM 1350 N N . SER A 1 170 ? -22.160 -7.635 7.968 1.00 67.94 170 SER A N 1
ATOM 1351 C CA . SER A 1 170 ? -23.610 -7.778 7.814 1.00 67.94 170 SER A CA 1
ATOM 1352 C C . SER A 1 170 ? -24.185 -8.929 8.640 1.00 67.94 170 SER A C 1
ATOM 1354 O O . SER A 1 170 ? -25.271 -8.790 9.189 1.00 67.94 170 SER A O 1
ATOM 1356 N N . THR A 1 171 ? -23.458 -10.039 8.794 1.00 67.94 171 THR A N 1
ATOM 1357 C CA . THR A 1 171 ? -23.967 -11.231 9.500 1.00 67.94 171 THR A CA 1
ATOM 1358 C C . THR A 1 171 ? -23.770 -11.204 11.015 1.00 67.94 171 THR A C 1
ATOM 1360 O O . THR A 1 171 ? -24.599 -11.752 11.734 1.00 67.94 171 THR A O 1
ATOM 1363 N N . ARG A 1 172 ? -22.693 -10.592 11.534 1.00 57.81 172 ARG A N 1
ATOM 1364 C CA . AR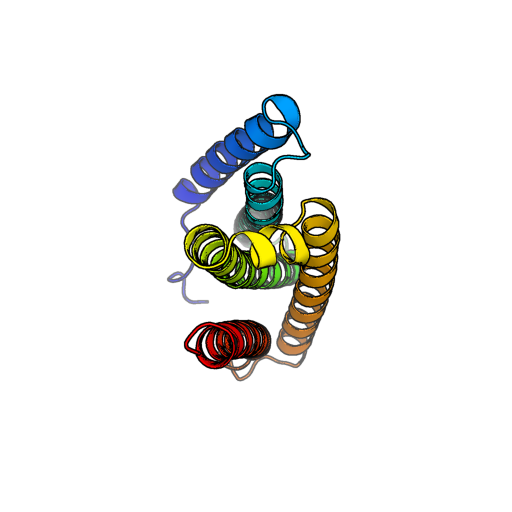G A 1 172 ? -22.377 -10.633 12.979 1.00 57.81 172 ARG A CA 1
ATOM 1365 C C . ARG A 1 172 ? -22.825 -9.418 13.785 1.00 57.81 172 ARG A C 1
ATOM 1367 O O . ARG A 1 172 ? -22.766 -9.479 15.008 1.00 57.81 172 ARG A O 1
ATOM 1374 N N . PHE A 1 173 ? -23.229 -8.329 13.132 1.00 54.06 173 PHE A N 1
ATOM 1375 C CA . PHE A 1 173 ? -23.503 -7.052 13.806 1.00 54.06 173 PHE A CA 1
ATOM 1376 C C . PHE A 1 173 ? -24.869 -6.437 13.460 1.00 54.06 173 PHE A C 1
ATOM 1378 O O . PHE A 1 173 ? -25.117 -5.277 13.794 1.00 54.06 173 PHE A O 1
ATOM 1385 N N . VAL A 1 174 ? -25.735 -7.170 12.754 1.00 51.72 174 VAL A N 1
ATOM 1386 C CA . VAL A 1 174 ? -27.138 -6.787 12.483 1.00 51.72 174 VAL A CA 1
ATOM 1387 C C . VAL A 1 174 ? -28.129 -7.572 13.364 1.00 51.72 174 VAL A C 1
ATOM 1389 O O . VAL A 1 174 ? -29.293 -7.194 13.433 1.00 51.72 174 VAL A O 1
ATOM 1392 N N . ALA A 1 175 ? -27.669 -8.601 14.081 1.00 43.81 175 ALA A N 1
ATOM 1393 C CA . ALA A 1 175 ? -28.423 -9.269 15.146 1.00 43.81 175 ALA A CA 1
ATOM 1394 C C . ALA A 1 175 ? -28.146 -8.605 16.502 1.00 43.81 175 ALA A C 1
ATOM 1396 O O . ALA A 1 175 ? -29.088 -8.549 17.321 1.00 43.81 175 ALA A O 1
#

Radius of gyration: 18.82 Å; chains: 1; bounding box: 50×32×51 Å